Protein AF-A0A8T4VR75-F1 (afdb_monomer)

Mean predicted aligned error: 14.59 Å

Nearest PDB structures (foldseek):
  2ivf-assembly1_B  TM=9.659E-01  e=7.280E-06  Aromatoleum aromaticum EbN1
  3ir5-assembly1_B  TM=9.217E-01  e=5.077E-05  Escherichia coli K-12
  5ch7-assembly2_D  TM=8.913E-01  e=2.971E-05  Azospira oryzae PS
  8c0z-assembly1_F  TM=7.925E-01  e=1.859E-05  Aromatoleum aromaticum
  6x1o-assembly1_D  TM=6.064E-01  e=1.330E-05  Pyrococcus furiosus COM1

Sequence (161 aa):
MSCMHCHDAPCEKVCPTNAIEKRESDGIVTISRDDCIGCKYCGWACPFGAPVYGDEGLMSKCNMCLGQGSGGGADVEDTPKHELEDQVDPNCVSDCVGEAIKAGPQNEIIEEASQAAAERFKSGAVANGRVIVEPLQDSTSAVDGSVDATTEVTTPFNAGD

Solvent-accessible surface area (backbone atoms only — not comparable to full-atom values): 10565 Å² total; per-residue (Å²): 122,76,51,81,51,46,95,79,46,52,33,33,77,55,34,90,66,59,22,30,47,67,42,85,90,79,48,50,42,46,69,47,66,90,51,43,82,43,81,57,50,34,42,74,50,30,94,76,58,31,57,43,66,53,96,86,42,36,68,48,58,58,50,73,42,27,56,18,58,85,75,44,48,70,89,52,101,82,63,74,81,61,91,50,91,77,72,86,62,36,50,72,34,72,69,33,88,79,61,80,47,83,81,72,61,68,69,59,52,50,49,52,52,52,51,56,48,50,50,40,62,72,69,54,75,57,84,80,83,76,89,81,78,75,79,81,71,82,75,87,70,83,80,93,74,94,79,80,95,80,80,84,88,78,80,93,78,90,78,80,137

Structure (mmCIF, N/CA/C/O backbone):
data_AF-A0A8T4VR75-F1
#
_entry.id   AF-A0A8T4VR75-F1
#
loop_
_atom_site.group_PDB
_atom_site.id
_atom_site.type_symbol
_atom_site.label_atom_id
_atom_site.label_alt_id
_atom_site.label_comp_id
_atom_site.label_asym_id
_atom_site.label_entity_id
_atom_site.label_seq_id
_atom_site.pdbx_PDB_ins_code
_atom_site.Cartn_x
_atom_site.Cartn_y
_atom_site.Cartn_z
_atom_site.occupancy
_atom_site.B_iso_or_equiv
_atom_site.auth_seq_id
_atom_site.auth_comp_id
_atom_site.auth_asym_id
_atom_site.auth_atom_id
_atom_site.pdbx_PDB_model_num
ATOM 1 N N . MET A 1 1 ? -7.512 -7.432 -3.799 1.00 61.75 1 MET A N 1
ATOM 2 C CA . MET A 1 1 ? -7.085 -7.209 -2.401 1.00 61.75 1 MET A CA 1
ATOM 3 C C . MET A 1 1 ? -6.398 -5.857 -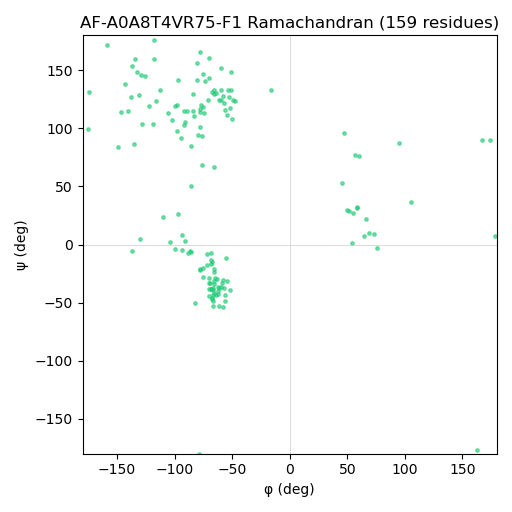2.342 1.00 61.75 1 MET A C 1
ATOM 5 O O . MET A 1 1 ? -5.567 -5.598 -3.206 1.00 61.75 1 MET A O 1
ATOM 9 N N . SER A 1 2 ? -6.772 -4.990 -1.399 1.00 81.75 2 SER A N 1
ATOM 10 C CA . SER A 1 2 ? -6.144 -3.668 -1.235 1.00 81.75 2 SER A CA 1
ATOM 11 C C . SER A 1 2 ? -4.824 -3.772 -0.461 1.00 81.75 2 SER A C 1
ATOM 13 O O . SER A 1 2 ? -4.603 -4.727 0.282 1.00 81.75 2 SER A O 1
ATOM 15 N N . CYS A 1 3 ? -3.924 -2.803 -0.651 1.00 91.69 3 CYS A N 1
ATOM 16 C CA . CYS A 1 3 ? -2.688 -2.699 0.129 1.00 91.69 3 CYS A CA 1
ATOM 17 C C . CYS A 1 3 ? -3.008 -2.282 1.570 1.00 91.69 3 CYS A C 1
ATOM 19 O O . CYS A 1 3 ? -3.873 -1.440 1.780 1.00 91.69 3 CYS A O 1
ATOM 21 N N . MET A 1 4 ? -2.272 -2.827 2.541 1.00 93.25 4 MET A N 1
ATOM 22 C CA . MET A 1 4 ? -2.458 -2.511 3.963 1.00 93.25 4 MET A CA 1
ATOM 23 C C . MET A 1 4 ? -1.673 -1.281 4.440 1.00 93.25 4 MET A C 1
ATOM 25 O O . MET A 1 4 ? -1.809 -0.912 5.597 1.00 93.25 4 MET A O 1
ATOM 29 N N . HIS A 1 5 ? -0.828 -0.679 3.589 1.00 92.19 5 HIS A N 1
ATOM 30 C CA . HIS A 1 5 ? 0.022 0.475 3.936 1.00 92.19 5 HIS A CA 1
ATOM 31 C C . HIS A 1 5 ? 0.740 0.299 5.288 1.00 92.19 5 HIS A C 1
ATOM 33 O O . HIS A 1 5 ? 0.629 1.118 6.195 1.00 92.19 5 HIS A O 1
ATOM 39 N N . CYS A 1 6 ? 1.436 -0.834 5.423 1.00 93.88 6 CYS A N 1
ATOM 40 C CA . CYS A 1 6 ? 1.966 -1.325 6.690 1.00 93.88 6 CYS A CA 1
ATOM 41 C C . CYS A 1 6 ? 2.788 -0.278 7.459 1.00 93.88 6 CYS A C 1
ATOM 43 O O . CYS A 1 6 ? 3.500 0.542 6.870 1.00 93.88 6 CYS A O 1
ATOM 45 N N . HIS A 1 7 ? 2.748 -0.356 8.796 1.00 91.56 7 HIS A N 1
ATOM 46 C CA . HIS A 1 7 ? 3.637 0.447 9.636 1.00 91.56 7 HIS A CA 1
ATOM 47 C C . HIS A 1 7 ? 5.107 0.168 9.291 1.00 91.56 7 HIS A C 1
ATOM 49 O O . HIS A 1 7 ? 5.840 1.086 8.935 1.00 91.56 7 HIS A O 1
ATOM 55 N N . ASP A 1 8 ? 5.464 -1.116 9.324 1.00 94.69 8 ASP A N 1
ATOM 56 C CA . ASP A 1 8 ? 6.709 -1.659 8.803 1.00 94.69 8 ASP A CA 1
ATOM 57 C C . ASP A 1 8 ? 6.429 -2.328 7.449 1.00 94.69 8 ASP A C 1
ATOM 59 O O . ASP A 1 8 ? 5.761 -3.366 7.387 1.00 94.69 8 ASP A O 1
ATOM 63 N N . ALA A 1 9 ? 6.860 -1.699 6.355 1.00 96.62 9 ALA A N 1
ATOM 64 C CA . ALA A 1 9 ? 6.578 -2.148 5.000 1.00 96.62 9 ALA A CA 1
ATOM 65 C C . ALA A 1 9 ? 7.694 -3.079 4.483 1.00 96.62 9 ALA A C 1
ATOM 67 O O . ALA A 1 9 ? 8.741 -2.610 4.036 1.00 96.62 9 ALA A O 1
ATOM 68 N N . PRO A 1 10 ? 7.492 -4.414 4.447 1.00 97.25 10 PRO A N 1
ATOM 69 C CA . PRO A 1 10 ? 8.523 -5.324 3.945 1.00 97.25 10 PRO A CA 1
ATOM 70 C C . PRO A 1 10 ? 8.797 -5.109 2.453 1.00 97.25 10 PRO A C 1
ATOM 72 O O . PRO A 1 10 ? 9.913 -5.330 1.999 1.00 97.25 10 PRO A O 1
ATOM 75 N N . CYS A 1 11 ? 7.799 -4.651 1.687 1.00 97.19 11 CYS A N 1
ATOM 76 C CA . CYS A 1 11 ? 7.947 -4.351 0.265 1.00 97.19 11 CYS A CA 1
ATOM 77 C C . CYS A 1 11 ? 8.899 -3.178 -0.017 1.00 97.19 11 CYS A C 1
ATOM 79 O O . CYS A 1 11 ? 9.593 -3.228 -1.028 1.00 97.19 11 CYS A O 1
ATOM 81 N N . GLU A 1 12 ? 8.945 -2.175 0.862 1.00 97.06 12 GLU A N 1
ATOM 82 C CA . GLU A 1 12 ? 9.905 -1.063 0.822 1.00 97.06 12 GLU A CA 1
ATOM 83 C C . GLU A 1 12 ? 11.321 -1.584 1.089 1.00 97.06 12 GLU A C 1
ATOM 85 O O . GLU A 1 12 ? 12.201 -1.456 0.242 1.00 97.06 12 GLU A O 1
ATOM 90 N N . LYS A 1 13 ? 11.510 -2.319 2.193 1.00 97.12 13 LYS A N 1
ATOM 91 C CA . LYS A 1 13 ? 12.819 -2.847 2.622 1.00 97.12 13 LYS A CA 1
ATOM 92 C C . LYS A 1 13 ? 13.519 -3.749 1.602 1.00 97.12 13 LYS A C 1
ATOM 94 O O . LYS A 1 13 ? 14.744 -3.830 1.601 1.00 97.12 13 LYS A O 1
ATOM 99 N N . VAL A 1 14 ? 12.763 -4.478 0.780 1.00 97.94 14 VAL A N 1
ATOM 100 C CA . VAL A 1 14 ? 13.328 -5.402 -0.222 1.00 97.94 14 VAL A CA 1
ATOM 101 C C . VAL A 1 14 ? 13.508 -4.773 -1.601 1.00 97.94 14 VAL A C 1
ATOM 103 O O . VAL A 1 14 ? 13.990 -5.453 -2.508 1.00 97.94 14 VAL A O 1
ATOM 106 N N . CYS A 1 15 ? 13.070 -3.528 -1.809 1.00 97.50 15 CYS A N 1
ATOM 107 C CA . CYS A 1 15 ? 13.167 -2.883 -3.109 1.00 97.50 15 CYS A CA 1
ATOM 108 C C . CYS A 1 15 ? 14.626 -2.473 -3.381 1.00 97.50 15 CYS A C 1
ATOM 110 O O . CYS A 1 15 ? 15.132 -1.575 -2.717 1.00 97.50 15 CYS A O 1
ATOM 112 N N . PRO A 1 16 ? 15.322 -3.073 -4.365 1.00 97.25 16 PRO A N 1
ATOM 113 C CA . PRO A 1 16 ? 16.740 -2.783 -4.585 1.00 97.25 16 PRO A CA 1
ATOM 114 C C . PRO A 1 16 ? 16.993 -1.390 -5.179 1.00 97.25 16 PRO A C 1
ATOM 116 O O . PRO A 1 16 ? 18.123 -0.913 -5.140 1.00 97.25 16 PRO A O 1
ATOM 119 N N . THR A 1 17 ? 15.969 -0.760 -5.760 1.00 96.56 17 THR A N 1
ATOM 120 C CA . THR A 1 17 ? 16.053 0.567 -6.388 1.00 96.56 17 THR A CA 1
ATOM 121 C C . THR A 1 17 ? 15.433 1.672 -5.541 1.00 96.56 17 THR A C 1
ATOM 123 O O . THR A 1 17 ? 15.395 2.806 -5.993 1.00 96.56 17 THR A O 1
ATOM 126 N N . ASN A 1 18 ? 14.937 1.355 -4.338 1.00 95.31 18 ASN A N 1
ATOM 127 C CA . ASN A 1 18 ? 14.160 2.278 -3.501 1.00 95.31 18 ASN A CA 1
ATOM 128 C C . ASN A 1 18 ? 12.931 2.870 -4.217 1.00 95.31 18 ASN A C 1
ATOM 130 O O . ASN A 1 18 ? 12.447 3.932 -3.866 1.00 95.31 18 ASN A O 1
ATOM 134 N N . ALA A 1 19 ? 12.375 2.158 -5.201 1.00 94.25 19 ALA A N 1
ATOM 135 C CA . ALA A 1 19 ? 11.175 2.603 -5.906 1.00 94.25 19 ALA A CA 1
ATOM 136 C C . ALA A 1 19 ? 9.914 2.595 -5.027 1.00 94.25 19 ALA A C 1
ATOM 138 O O . ALA A 1 19 ? 8.880 3.094 -5.450 1.00 94.25 19 ALA A O 1
ATOM 139 N N . ILE A 1 20 ? 9.946 1.956 -3.857 1.00 94.62 20 ILE A N 1
ATOM 140 C CA . ILE A 1 20 ? 8.825 1.874 -2.918 1.00 94.62 20 ILE A CA 1
ATOM 141 C C . ILE A 1 20 ? 9.267 2.586 -1.655 1.00 94.62 20 ILE A C 1
ATOM 143 O O . ILE A 1 20 ? 10.252 2.163 -1.059 1.00 94.62 20 ILE A O 1
ATOM 147 N N . GLU A 1 21 ? 8.508 3.588 -1.236 1.00 91.88 21 GLU A N 1
ATOM 148 C CA . GLU A 1 21 ? 8.826 4.402 -0.066 1.00 91.88 21 GLU A CA 1
ATOM 149 C C . GLU A 1 21 ? 7.570 4.644 0.762 1.00 91.88 21 GLU A C 1
ATOM 151 O O . GLU A 1 21 ? 6.442 4.628 0.253 1.00 91.88 21 GLU A O 1
ATOM 156 N N . LYS A 1 22 ? 7.759 4.862 2.058 1.00 89.56 22 LYS A N 1
ATOM 157 C CA . LYS A 1 22 ? 6.703 5.315 2.949 1.00 89.56 22 LYS A CA 1
ATOM 158 C C . LYS A 1 22 ? 6.780 6.823 3.160 1.00 89.56 22 LYS A C 1
ATOM 160 O O . LYS A 1 22 ? 7.748 7.334 3.711 1.00 89.56 22 LYS A O 1
ATOM 165 N N . ARG A 1 23 ? 5.708 7.529 2.799 1.00 85.44 23 ARG A N 1
ATOM 166 C CA . ARG A 1 23 ? 5.577 8.972 3.038 1.00 85.44 23 ARG A CA 1
ATOM 167 C C . ARG A 1 23 ? 5.516 9.271 4.534 1.00 85.44 23 ARG A C 1
ATOM 169 O O . ARG A 1 23 ? 4.694 8.707 5.256 1.00 85.44 23 ARG A O 1
ATOM 176 N N . GLU A 1 24 ? 6.348 10.199 4.993 1.00 83.44 24 GLU A N 1
ATOM 177 C CA . GLU A 1 24 ? 6.407 10.593 6.408 1.00 83.44 24 GLU A CA 1
ATOM 178 C C . GLU A 1 24 ? 5.166 11.376 6.860 1.00 83.44 24 GLU A C 1
ATOM 180 O O . GLU A 1 24 ? 4.782 11.308 8.025 1.00 83.44 24 GLU A O 1
ATOM 185 N N . SER A 1 25 ? 4.518 12.096 5.940 1.00 79.00 25 SER A N 1
ATOM 186 C CA . SER A 1 25 ? 3.382 12.977 6.234 1.00 79.00 25 SER A CA 1
ATOM 187 C C . SER A 1 25 ? 2.110 12.239 6.652 1.00 79.00 25 SER A C 1
ATOM 189 O O . SER A 1 25 ? 1.364 12.727 7.493 1.00 79.00 25 SER A O 1
ATOM 191 N N . ASP A 1 26 ? 1.839 11.094 6.028 1.00 75.38 26 ASP A N 1
ATOM 192 C CA . ASP A 1 26 ? 0.557 10.377 6.113 1.00 75.38 26 ASP A CA 1
ATOM 193 C C . ASP A 1 26 ? 0.725 8.857 6.288 1.00 75.38 26 ASP A C 1
ATOM 195 O O . ASP A 1 26 ? -0.250 8.136 6.494 1.00 75.38 26 ASP A O 1
ATOM 199 N N . GLY A 1 27 ? 1.959 8.346 6.234 1.00 84.75 27 GLY A N 1
ATOM 200 C CA . GLY A 1 27 ? 2.259 6.926 6.380 1.00 84.75 27 GLY A CA 1
ATOM 201 C C . GLY A 1 27 ? 1.873 6.072 5.170 1.00 84.75 27 GLY A C 1
ATOM 202 O O . GLY A 1 27 ? 1.936 4.841 5.252 1.00 84.75 27 GLY A O 1
ATOM 203 N N . ILE A 1 28 ? 1.491 6.679 4.044 1.00 87.69 28 ILE A N 1
ATOM 204 C CA . ILE A 1 28 ? 1.086 5.947 2.848 1.00 87.69 28 ILE A CA 1
ATOM 205 C C . ILE A 1 28 ? 2.335 5.411 2.146 1.00 87.69 28 ILE A C 1
ATOM 207 O O . ILE A 1 28 ? 3.200 6.154 1.693 1.00 87.69 28 ILE A O 1
ATOM 211 N N . VAL A 1 29 ? 2.408 4.085 2.015 1.00 92.25 29 VAL A N 1
ATOM 212 C CA . VAL A 1 29 ? 3.420 3.430 1.171 1.00 92.25 29 VAL A CA 1
ATOM 213 C C . VAL A 1 29 ? 3.083 3.679 -0.301 1.00 92.25 29 VAL A C 1
ATOM 215 O O . VAL A 1 29 ? 1.989 3.307 -0.736 1.00 92.25 29 VAL A O 1
ATOM 218 N N . THR A 1 30 ? 3.994 4.243 -1.084 1.00 89.50 30 THR A N 1
ATOM 219 C CA . THR A 1 30 ? 3.830 4.570 -2.511 1.00 89.50 30 THR A CA 1
ATOM 220 C C . THR A 1 30 ? 4.829 3.800 -3.375 1.00 89.50 30 THR A C 1
ATOM 222 O O . THR A 1 30 ? 5.600 2.981 -2.876 1.00 89.50 30 THR A O 1
ATOM 225 N N . ILE A 1 31 ? 4.731 3.955 -4.697 1.00 88.75 31 ILE A N 1
ATOM 226 C CA . ILE A 1 31 ? 5.722 3.438 -5.641 1.00 88.75 31 ILE A CA 1
ATOM 227 C C . ILE A 1 31 ? 5.993 4.475 -6.733 1.00 88.75 31 ILE A C 1
ATOM 229 O O . ILE A 1 31 ? 5.059 4.899 -7.412 1.00 88.75 31 ILE A O 1
ATOM 233 N N . SER A 1 32 ? 7.266 4.809 -6.938 1.00 88.88 32 SER A N 1
ATOM 234 C CA . SER A 1 32 ? 7.767 5.471 -8.141 1.00 88.88 32 SER A CA 1
ATOM 235 C C . SER A 1 32 ? 7.842 4.451 -9.278 1.00 88.88 32 SER A C 1
ATOM 237 O O . SER A 1 32 ? 8.536 3.434 -9.189 1.00 88.88 32 SER A O 1
ATOM 239 N N . ARG A 1 33 ? 7.080 4.679 -10.354 1.00 85.50 33 ARG A N 1
ATOM 240 C CA . ARG A 1 33 ? 7.096 3.779 -11.519 1.00 85.50 33 ARG A CA 1
ATOM 241 C C . ARG A 1 33 ? 8.353 3.949 -12.364 1.00 85.50 33 ARG A C 1
ATOM 243 O O . ARG A 1 33 ? 8.778 2.964 -12.959 1.00 85.50 33 ARG A O 1
ATOM 250 N N . ASP A 1 34 ? 8.949 5.135 -12.359 1.00 88.00 34 ASP A N 1
ATOM 251 C CA . ASP A 1 34 ? 10.164 5.433 -13.121 1.00 88.00 34 ASP A CA 1
ATOM 252 C C . ASP A 1 34 ? 11.385 4.698 -12.549 1.00 88.00 34 ASP A C 1
ATOM 254 O O . ASP A 1 34 ? 12.229 4.211 -13.300 1.00 88.00 34 ASP A O 1
ATOM 258 N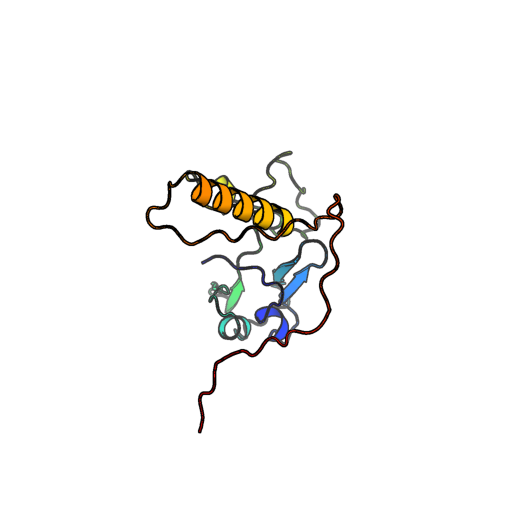 N . ASP A 1 35 ? 11.420 4.503 -11.228 1.00 89.94 35 ASP A N 1
ATOM 259 C CA . ASP A 1 35 ? 12.494 3.770 -10.543 1.00 89.94 35 ASP A CA 1
ATOM 260 C C . ASP A 1 35 ? 12.232 2.255 -10.459 1.00 89.94 35 ASP A C 1
ATOM 262 O O . ASP A 1 35 ? 13.076 1.465 -10.008 1.00 89.94 35 ASP A O 1
ATOM 266 N N . CYS A 1 36 ? 11.039 1.807 -10.862 1.00 93.12 36 CYS A N 1
ATOM 267 C CA . CYS A 1 36 ? 10.654 0.406 -10.790 1.00 93.12 36 CYS A CA 1
ATOM 268 C C . CYS A 1 36 ? 11.289 -0.398 -11.930 1.00 93.12 36 CYS A C 1
ATOM 270 O O . CYS A 1 36 ? 10.936 -0.252 -13.092 1.00 93.12 36 CYS A O 1
ATOM 272 N N . ILE A 1 37 ? 12.155 -1.353 -11.589 1.00 96.38 37 ILE A N 1
ATOM 273 C CA . ILE A 1 37 ? 12.789 -2.257 -12.570 1.00 96.38 37 ILE A CA 1
ATOM 274 C C . ILE A 1 37 ? 12.044 -3.589 -12.768 1.00 96.38 37 ILE A C 1
ATOM 276 O O . ILE A 1 37 ? 12.576 -4.517 -13.372 1.00 96.38 37 ILE A O 1
ATOM 280 N N . GLY A 1 38 ? 10.849 -3.749 -12.188 1.00 95.38 38 GLY A N 1
ATOM 281 C CA . GLY A 1 38 ? 10.040 -4.964 -12.364 1.00 95.38 38 GLY A CA 1
ATOM 282 C C . GLY A 1 38 ? 10.630 -6.252 -11.760 1.00 95.38 38 GLY A C 1
ATOM 283 O O . GLY A 1 38 ? 10.249 -7.347 -12.163 1.00 95.38 38 GLY A O 1
ATOM 284 N N . CYS A 1 39 ? 11.534 -6.162 -10.774 1.00 96.56 39 CYS A N 1
ATOM 285 C CA . CYS A 1 39 ? 12.227 -7.321 -10.176 1.00 96.56 39 CYS A CA 1
ATOM 286 C C . CYS A 1 39 ? 11.333 -8.275 -9.354 1.00 96.56 39 CYS A C 1
ATOM 288 O O . CYS A 1 39 ? 11.736 -9.389 -9.031 1.00 96.56 39 CYS A O 1
ATOM 290 N N . LYS A 1 40 ? 10.119 -7.841 -8.999 1.00 96.19 40 LYS A N 1
ATOM 291 C CA . LYS A 1 40 ? 9.083 -8.605 -8.272 1.00 96.19 40 LYS A CA 1
ATOM 292 C C . LYS A 1 40 ? 9.401 -9.042 -6.833 1.00 96.19 40 LYS A C 1
ATOM 294 O O . LYS A 1 40 ? 8.572 -9.707 -6.216 1.00 96.19 40 LYS A O 1
ATOM 299 N N . TYR A 1 41 ? 10.515 -8.612 -6.238 1.00 97.69 41 TYR A N 1
ATOM 300 C CA . TYR A 1 41 ? 10.837 -8.933 -4.836 1.00 97.69 41 TYR A CA 1
ATOM 301 C C . TYR A 1 41 ? 9.785 -8.437 -3.844 1.00 97.69 41 TYR A C 1
ATOM 303 O O . TYR A 1 41 ? 9.441 -9.139 -2.896 1.00 97.69 41 TYR A O 1
ATOM 311 N N . CYS A 1 42 ? 9.199 -7.271 -4.107 1.00 96.88 42 CYS A N 1
ATOM 312 C CA . CYS A 1 42 ? 8.101 -6.736 -3.310 1.00 96.88 42 CYS A CA 1
ATOM 313 C C . CYS A 1 42 ? 6.873 -7.664 -3.277 1.00 96.88 42 CYS A C 1
ATOM 315 O O . CYS A 1 42 ? 6.206 -7.735 -2.247 1.00 96.88 42 CYS A O 1
ATOM 317 N N . GLY A 1 43 ? 6.593 -8.396 -4.360 1.00 95.62 43 GLY A N 1
ATOM 318 C CA . GLY A 1 43 ? 5.509 -9.377 -4.424 1.00 95.62 43 GLY A CA 1
ATOM 319 C C . GLY A 1 43 ? 5.777 -10.594 -3.543 1.00 95.62 43 GLY A C 1
ATOM 320 O O . GLY A 1 43 ? 4.867 -11.069 -2.875 1.00 95.62 43 GLY A O 1
ATOM 321 N N . TRP A 1 44 ? 7.033 -11.047 -3.481 1.00 96.00 44 TRP A N 1
ATOM 322 C CA . TRP A 1 44 ? 7.442 -12.139 -2.594 1.00 96.00 44 TRP A CA 1
ATOM 323 C C . TRP A 1 44 ? 7.435 -11.729 -1.116 1.00 96.0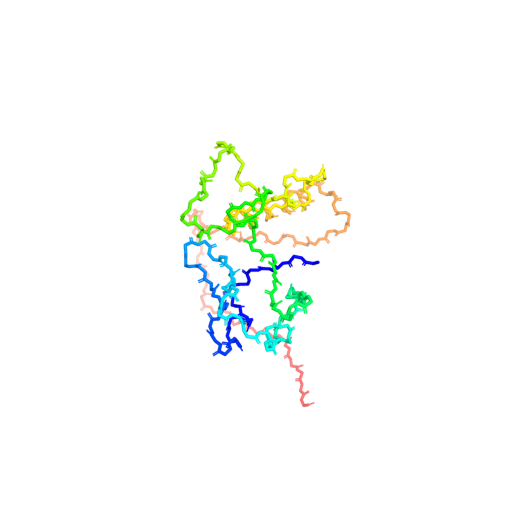0 44 TRP A C 1
ATOM 325 O O . TRP A 1 44 ? 7.021 -12.501 -0.257 1.00 96.00 44 TRP A O 1
ATOM 335 N N . ALA A 1 45 ? 7.854 -10.499 -0.819 1.00 97.44 45 ALA A N 1
ATOM 336 C CA . ALA A 1 45 ? 7.927 -9.995 0.549 1.00 97.44 45 ALA A CA 1
ATOM 337 C C . ALA A 1 45 ? 6.570 -9.565 1.129 1.00 97.44 45 ALA A C 1
ATOM 339 O O . ALA A 1 45 ? 6.435 -9.454 2.346 1.00 97.44 45 ALA A O 1
ATOM 340 N N . CYS A 1 46 ? 5.568 -9.274 0.293 1.00 97.00 46 CYS A N 1
ATOM 341 C CA . CYS A 1 46 ? 4.272 -8.806 0.773 1.00 97.00 46 CYS A CA 1
ATOM 342 C C . CYS A 1 46 ? 3.430 -9.975 1.320 1.00 97.00 46 CYS A C 1
ATOM 344 O O . CYS A 1 46 ? 2.951 -10.787 0.527 1.00 97.00 46 CYS A O 1
ATOM 346 N N . PRO 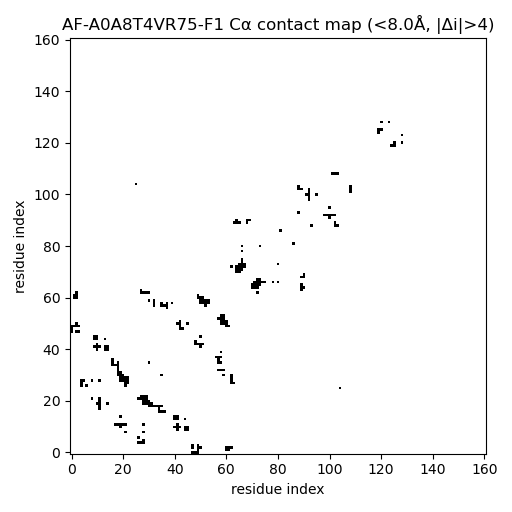A 1 47 ? 3.124 -10.021 2.633 1.00 95.75 47 PRO A N 1
ATOM 347 C CA . PRO A 1 47 ? 2.330 -11.111 3.210 1.00 95.75 47 PRO A CA 1
ATOM 348 C C . PRO A 1 47 ? 0.867 -11.100 2.742 1.00 95.75 47 PRO A C 1
ATOM 350 O O . PRO A 1 47 ? 0.161 -12.093 2.881 1.00 95.75 47 PRO A O 1
ATOM 353 N N . PHE A 1 48 ? 0.407 -9.978 2.182 1.00 96.19 48 PHE A N 1
ATOM 354 C CA . PHE A 1 48 ? -0.964 -9.789 1.708 1.00 96.19 48 PHE A CA 1
ATOM 355 C C . PHE A 1 48 ? -1.115 -9.971 0.193 1.00 96.19 48 PHE A C 1
ATOM 357 O O . PHE A 1 48 ? -2.225 -9.845 -0.319 1.00 96.19 48 PHE A O 1
ATOM 364 N N . GLY A 1 49 ? -0.016 -10.201 -0.539 1.00 94.56 49 GLY A N 1
ATOM 365 C CA . GLY A 1 49 ? -0.047 -10.297 -2.003 1.00 94.56 49 GLY A CA 1
ATOM 366 C C . GLY A 1 49 ? -0.587 -9.037 -2.693 1.00 94.56 49 GLY A C 1
ATOM 367 O O . GLY A 1 49 ? -1.239 -9.133 -3.727 1.00 94.56 49 GLY A O 1
ATOM 368 N N . ALA A 1 50 ? -0.376 -7.857 -2.099 1.00 94.88 50 ALA A N 1
ATOM 369 C CA . ALA A 1 50 ? -0.911 -6.592 -2.610 1.00 94.88 50 ALA A CA 1
ATOM 370 C C . ALA A 1 50 ? -0.270 -6.086 -3.925 1.00 94.88 50 ALA A C 1
ATOM 372 O O . ALA A 1 50 ? -0.979 -5.427 -4.687 1.00 94.88 50 ALA A O 1
ATOM 373 N N . PRO A 1 51 ? 1.030 -6.317 -4.207 1.00 94.00 51 PRO A N 1
ATOM 374 C CA . PRO A 1 51 ? 1.632 -5.934 -5.482 1.00 94.00 51 PRO A CA 1
ATOM 375 C C . PRO A 1 51 ? 1.022 -6.690 -6.662 1.00 94.00 51 PRO A C 1
ATOM 377 O O . PRO A 1 51 ? 0.951 -7.918 -6.654 1.00 94.00 51 PRO A O 1
ATOM 380 N N . VAL A 1 52 ? 0.644 -5.951 -7.700 1.00 92.31 52 VAL A N 1
ATOM 381 C CA . VAL A 1 52 ? 0.209 -6.479 -8.995 1.00 92.31 52 VAL A CA 1
ATOM 382 C C . VAL A 1 52 ? 1.163 -6.000 -10.088 1.00 92.31 52 VAL A C 1
ATOM 384 O O . VAL A 1 52 ? 1.908 -5.041 -9.897 1.00 92.31 52 VAL A O 1
ATOM 387 N N . TYR A 1 53 ? 1.187 -6.696 -11.222 1.00 92.44 53 TYR A N 1
ATOM 388 C CA . TYR A 1 53 ? 2.131 -6.429 -12.308 1.00 92.44 53 TYR A CA 1
ATOM 389 C C . TYR A 1 53 ? 1.373 -6.337 -13.628 1.00 92.44 53 TYR A C 1
ATOM 391 O O . TYR A 1 53 ? 0.579 -7.230 -13.927 1.00 92.44 53 TYR A O 1
ATOM 399 N N . GLY A 1 54 ? 1.610 -5.260 -14.377 1.00 86.94 54 GLY A N 1
ATOM 400 C CA . GLY A 1 54 ? 1.069 -5.080 -15.726 1.00 86.94 54 GLY A CA 1
ATOM 401 C C . GLY A 1 54 ? 1.846 -5.871 -16.781 1.00 86.94 54 GLY A C 1
ATOM 402 O O . GLY A 1 54 ? 2.842 -6.535 -16.471 1.00 86.94 54 GLY A O 1
ATOM 403 N N . ASP A 1 55 ? 1.417 -5.760 -18.037 1.00 92.19 55 ASP A N 1
ATOM 404 C CA . ASP A 1 55 ? 2.080 -6.398 -19.185 1.00 92.19 55 ASP A CA 1
ATOM 405 C C . ASP A 1 55 ? 3.502 -5.854 -19.395 1.00 92.19 55 ASP A C 1
ATOM 407 O O . ASP A 1 55 ? 4.406 -6.576 -19.813 1.00 92.19 55 ASP A O 1
ATOM 411 N N . GLU A 1 56 ? 3.733 -4.597 -19.015 1.00 87.81 56 GLU A N 1
ATOM 412 C CA . GLU A 1 56 ? 5.041 -3.946 -18.984 1.00 87.81 56 GLU A CA 1
ATOM 413 C C . GLU A 1 56 ? 5.992 -4.512 -17.909 1.00 87.81 56 GLU A C 1
ATOM 415 O O . GLU A 1 56 ? 7.158 -4.129 -17.840 1.00 87.81 56 GLU A O 1
ATOM 420 N N . GLY A 1 57 ? 5.510 -5.403 -17.035 1.00 90.38 57 GLY A N 1
ATOM 421 C CA . GLY A 1 57 ? 6.289 -6.013 -15.954 1.00 90.38 57 GLY A CA 1
ATOM 422 C C . GLY A 1 57 ? 6.544 -5.101 -14.749 1.00 90.38 57 GLY A C 1
ATOM 423 O O . GLY A 1 57 ? 7.108 -5.555 -13.749 1.00 90.38 57 GLY A O 1
ATOM 424 N N . LEU A 1 58 ? 6.103 -3.843 -14.810 1.00 90.75 58 LEU A N 1
ATOM 425 C CA . LEU A 1 58 ? 6.186 -2.879 -13.717 1.00 90.75 58 LEU A CA 1
ATOM 426 C C . LEU A 1 58 ? 5.141 -3.168 -12.645 1.00 90.75 58 LEU A C 1
ATOM 428 O O . LEU A 1 58 ? 4.028 -3.619 -12.924 1.00 90.75 58 LEU A O 1
ATOM 432 N N . MET A 1 59 ? 5.512 -2.884 -11.399 1.00 93.50 59 MET A N 1
ATOM 433 C CA . MET A 1 59 ? 4.629 -3.086 -10.260 1.00 93.50 59 MET A CA 1
ATOM 434 C C . MET A 1 59 ? 3.639 -1.925 -10.119 1.00 93.50 59 MET A C 1
ATOM 436 O O . MET A 1 59 ? 3.980 -0.756 -10.307 1.00 93.50 59 MET A O 1
ATOM 440 N N . SER A 1 60 ? 2.408 -2.249 -9.747 1.00 90.31 60 SER A N 1
ATOM 441 C CA . SER A 1 60 ? 1.429 -1.308 -9.214 1.00 90.31 60 SER A CA 1
ATOM 442 C C . SER A 1 60 ? 0.741 -1.909 -7.986 1.00 90.31 60 SER A C 1
ATOM 444 O O . SER A 1 60 ? 0.782 -3.113 -7.735 1.00 90.31 60 SER A O 1
ATOM 446 N N . LYS A 1 61 ? 0.153 -1.055 -7.151 1.00 89.25 61 LYS A N 1
ATOM 447 C CA . LYS A 1 61 ? -0.620 -1.448 -5.967 1.00 89.25 61 LYS A CA 1
ATOM 448 C C . LYS A 1 61 ? -1.557 -0.309 -5.576 1.00 89.25 61 LYS A C 1
ATOM 450 O O . LYS A 1 61 ? -1.411 0.803 -6.078 1.00 89.25 61 LYS A O 1
ATOM 455 N N . CYS A 1 62 ? -2.461 -0.563 -4.629 1.00 88.75 62 CYS A N 1
ATOM 456 C CA . CYS A 1 62 ? -3.233 0.507 -3.995 1.00 88.75 62 CYS A CA 1
ATOM 457 C C . CYS A 1 62 ? -2.279 1.590 -3.458 1.00 88.75 62 CYS A C 1
ATOM 459 O O . CYS A 1 62 ? -1.324 1.297 -2.724 1.00 88.75 62 CYS A O 1
ATOM 461 N N . ASN A 1 63 ? -2.538 2.828 -3.860 1.00 82.50 63 ASN A N 1
ATOM 462 C CA . ASN A 1 63 ? -1.855 4.034 -3.416 1.00 82.50 63 ASN A CA 1
ATOM 463 C C . ASN A 1 63 ? -2.787 4.890 -2.545 1.00 82.50 63 ASN A C 1
ATOM 465 O O . ASN A 1 63 ? -2.592 6.086 -2.488 1.00 82.50 63 ASN A O 1
ATOM 469 N N . MET A 1 64 ? -3.814 4.309 -1.916 1.00 82.81 64 MET A N 1
ATOM 470 C CA . MET A 1 64 ? -4.849 5.029 -1.158 1.00 82.81 64 MET A CA 1
ATOM 471 C C . MET A 1 64 ? -5.628 6.074 -1.978 1.00 82.81 64 MET A C 1
ATOM 473 O O . MET A 1 64 ? -6.006 7.112 -1.450 1.00 82.81 64 MET A O 1
ATOM 477 N N . CYS A 1 65 ? -5.830 5.828 -3.282 1.00 77.31 65 CYS A N 1
ATOM 478 C CA . CYS A 1 65 ? -6.386 6.826 -4.211 1.00 77.31 65 CYS A CA 1
ATOM 479 C C . CYS A 1 65 ? -5.664 8.169 -4.101 1.00 77.31 65 CYS A C 1
ATOM 481 O O . CYS A 1 65 ? -6.265 9.224 -4.310 1.00 77.31 65 CYS A O 1
ATOM 483 N N . LEU A 1 66 ? -4.371 8.119 -3.745 1.00 70.62 66 LEU A N 1
ATOM 484 C CA . LEU A 1 66 ? -3.560 9.308 -3.687 1.00 70.62 66 LEU A CA 1
ATOM 485 C C . LEU A 1 66 ? -3.749 10.030 -5.015 1.00 70.62 66 LEU A C 1
ATOM 487 O O . LEU A 1 66 ? -3.785 9.384 -6.062 1.00 70.62 66 LEU A O 1
ATOM 491 N N . GLY A 1 67 ? -3.989 11.330 -4.853 1.00 52.69 67 GLY A N 1
ATOM 492 C CA . GLY A 1 67 ? -4.163 12.426 -5.800 1.00 52.69 67 GLY A CA 1
ATOM 493 C C . GLY A 1 67 ? -5.205 12.273 -6.883 1.00 52.69 67 GLY A C 1
ATOM 494 O O . GLY A 1 67 ? -5.349 13.196 -7.671 1.00 52.69 67 GLY A O 1
ATOM 495 N N . GLN A 1 68 ? -5.935 11.172 -6.912 1.00 45.66 68 GLN A N 1
ATOM 496 C CA . GLN A 1 68 ? -7.130 11.071 -7.703 1.00 45.66 68 GLN A CA 1
ATOM 497 C C . GLN A 1 68 ? -7.705 9.661 -7.300 1.00 45.66 68 GLN A C 1
ATOM 499 O O . GLN A 1 68 ? -6.984 8.665 -7.176 1.00 45.66 68 GLN A O 1
ATOM 504 N N . GLY A 1 69 ? -8.988 9.567 -6.969 1.00 42.28 69 GLY A N 1
ATOM 505 C CA . GLY A 1 69 ? -9.850 8.416 -7.238 1.00 42.28 69 GLY A CA 1
ATOM 506 C C . GLY A 1 69 ? -10.982 9.018 -8.059 1.00 42.28 69 GLY A C 1
ATOM 507 O O . GLY A 1 69 ? -11.503 10.030 -7.630 1.00 42.28 69 GLY A O 1
ATOM 508 N N . SER A 1 70 ? -11.201 8.586 -9.310 1.00 46.47 70 SER A N 1
ATOM 509 C CA . SER A 1 70 ? -10.853 9.518 -10.401 1.00 46.47 70 SER A CA 1
ATOM 510 C C . SER A 1 70 ? -9.383 9.832 -10.179 1.00 46.47 70 SER A C 1
ATOM 512 O O . SER A 1 70 ? -9.211 10.821 -9.513 1.00 46.47 70 SER A O 1
ATOM 514 N N . GLY A 1 71 ? -8.479 8.873 -10.556 1.00 32.56 71 GLY A N 1
ATOM 515 C CA . GLY A 1 71 ? -7.225 8.226 -9.988 1.00 32.56 71 GLY A CA 1
ATOM 516 C C . GLY A 1 71 ? -5.743 8.744 -10.196 1.00 32.56 71 GLY A C 1
ATOM 517 O O . GLY A 1 71 ? -5.303 8.646 -11.330 1.00 32.56 71 GLY A O 1
ATOM 518 N N . GLY A 1 72 ? -4.920 9.210 -9.225 1.00 29.72 72 GLY A N 1
ATOM 519 C CA . GLY A 1 72 ? -3.654 9.907 -9.596 1.00 29.72 72 GLY A CA 1
ATOM 520 C C . GLY A 1 72 ? -2.827 10.536 -8.480 1.00 29.72 72 GLY A C 1
ATOM 521 O O . GLY A 1 72 ? -2.995 11.699 -8.209 1.00 29.72 72 GLY A O 1
ATOM 522 N N . GLY A 1 73 ? -1.896 9.771 -7.902 1.00 36.22 73 GLY A N 1
ATOM 523 C CA . GLY A 1 73 ? -1.069 10.079 -6.718 1.00 36.22 73 GLY A CA 1
ATOM 524 C C . GLY A 1 73 ? -0.979 11.544 -6.270 1.00 36.22 73 GLY A C 1
ATOM 525 O O . GLY A 1 73 ? -0.661 12.408 -7.077 1.00 36.22 73 GLY A O 1
ATOM 526 N N . ALA A 1 74 ? -1.135 11.839 -4.968 1.00 37.94 74 ALA A N 1
ATOM 527 C CA . ALA A 1 74 ? -0.506 13.016 -4.395 1.00 37.94 74 ALA A CA 1
ATOM 528 C C . ALA A 1 74 ? 0.940 12.936 -4.869 1.00 37.94 74 ALA A C 1
ATOM 530 O O . ALA A 1 74 ? 1.553 11.880 -4.705 1.00 37.94 74 ALA A O 1
ATOM 531 N N . ASP A 1 75 ? 1.375 14.013 -5.519 1.00 40.72 75 ASP A N 1
ATOM 532 C CA . ASP A 1 75 ? 2.689 14.223 -6.133 1.00 40.72 75 ASP A CA 1
ATOM 533 C C . ASP A 1 75 ? 2.736 14.149 -7.682 1.00 40.72 75 ASP A C 1
ATOM 535 O O . ASP A 1 75 ? 3.749 13.764 -8.257 1.00 40.72 75 ASP A O 1
ATOM 539 N N . VAL A 1 76 ? 1.700 14.629 -8.386 1.00 35.84 76 VAL A N 1
ATOM 540 C CA . VAL A 1 76 ? 1.892 15.273 -9.706 1.00 35.84 76 VAL A CA 1
ATOM 541 C C . VAL A 1 76 ? 1.724 16.784 -9.557 1.00 35.84 76 VAL A C 1
ATOM 543 O O . VAL A 1 76 ? 0.627 17.263 -9.258 1.00 35.84 76 VAL A O 1
ATOM 546 N N . GLU A 1 77 ? 2.812 17.536 -9.755 1.00 38.88 77 GLU A N 1
ATOM 547 C CA . GLU A 1 77 ? 2.818 19.002 -9.880 1.00 38.88 77 GLU A CA 1
ATOM 548 C C . GLU A 1 77 ? 2.078 19.442 -11.157 1.00 38.88 77 GLU A C 1
ATOM 550 O O . GLU A 1 77 ? 2.699 19.893 -12.106 1.00 38.88 77 GLU A O 1
ATOM 555 N N . ASP A 1 78 ? 0.763 19.222 -11.214 1.00 38.06 78 ASP A N 1
ATOM 556 C CA . ASP A 1 78 ? -0.202 19.951 -12.062 1.00 38.06 78 ASP A CA 1
ATOM 557 C C . ASP A 1 78 ? -1.646 19.426 -11.922 1.00 38.06 78 ASP A C 1
ATOM 559 O O . ASP A 1 78 ? -2.536 19.840 -12.664 1.00 38.06 78 ASP A O 1
ATOM 563 N N . THR A 1 79 ? -1.928 18.507 -10.988 1.00 39.53 79 THR A N 1
ATOM 564 C CA . THR A 1 79 ? -3.314 18.072 -10.746 1.00 39.53 79 THR A CA 1
ATOM 565 C C . THR A 1 79 ? -3.858 18.802 -9.519 1.00 39.53 79 THR A C 1
ATOM 567 O O . THR A 1 79 ? -3.270 18.664 -8.440 1.00 39.53 79 THR A O 1
ATOM 570 N N . PRO A 1 80 ? -4.937 19.600 -9.649 1.00 38.03 80 PRO A N 1
ATOM 571 C CA . PRO A 1 80 ? -5.556 20.280 -8.523 1.00 38.03 80 PRO A CA 1
ATOM 572 C C . PRO A 1 80 ? -5.848 19.274 -7.413 1.00 38.03 80 PRO A C 1
ATOM 574 O O . PRO A 1 80 ? -6.616 18.326 -7.587 1.00 38.03 80 PRO A O 1
ATOM 577 N N . LYS A 1 81 ? -5.207 19.474 -6.260 1.00 40.38 81 LYS A N 1
ATOM 578 C CA . LYS A 1 81 ? -5.629 18.837 -5.017 1.00 40.38 81 LYS A CA 1
ATOM 579 C C . LYS A 1 81 ? -7.088 19.239 -4.815 1.00 40.38 81 LYS A C 1
ATOM 581 O O . LYS A 1 81 ? -7.345 20.419 -4.621 1.00 40.38 81 LYS A O 1
ATOM 586 N N . HIS A 1 82 ? -8.004 18.278 -4.852 1.00 40.50 82 HIS A N 1
ATOM 587 C CA . HIS A 1 82 ? -9.392 18.479 -4.433 1.00 40.50 82 HIS A CA 1
ATOM 588 C C . HIS A 1 82 ? -10.156 19.563 -5.224 1.00 40.50 82 HIS A C 1
ATOM 590 O O . HIS A 1 82 ? -10.444 20.631 -4.702 1.00 40.50 82 HIS A O 1
ATOM 596 N N . GLU A 1 83 ? -10.578 19.274 -6.459 1.00 36.75 83 GLU A N 1
ATOM 597 C CA . GLU A 1 83 ? -11.704 20.009 -7.085 1.00 36.75 83 GLU A CA 1
ATOM 598 C C . GLU A 1 83 ? -13.049 19.268 -6.941 1.00 36.75 83 GLU A C 1
ATOM 600 O O . GLU A 1 83 ? -13.991 19.452 -7.706 1.00 36.75 83 GLU A O 1
ATOM 605 N N . LEU A 1 84 ? -13.157 18.443 -5.901 1.00 40.38 84 LEU A N 1
ATOM 606 C CA . LEU A 1 84 ? -14.394 18.266 -5.151 1.00 40.38 84 LEU A CA 1
ATOM 607 C C . LEU A 1 84 ? -14.022 18.711 -3.743 1.00 40.38 84 LEU A C 1
ATOM 609 O O . LEU A 1 84 ? -13.284 17.999 -3.06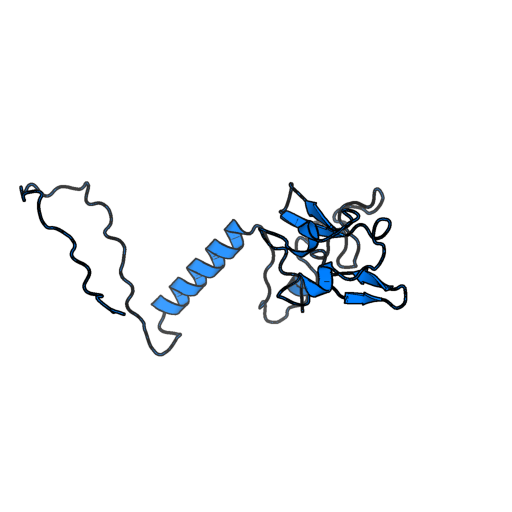5 1.00 40.38 84 LEU A O 1
ATOM 613 N N . GLU A 1 85 ? -14.450 19.908 -3.351 1.00 42.25 85 GLU A N 1
ATOM 614 C CA . GLU A 1 85 ? -14.006 20.610 -2.136 1.00 42.25 85 GLU A CA 1
ATOM 615 C C . GLU A 1 85 ? -14.182 19.788 -0.836 1.00 42.25 85 GLU A C 1
ATOM 617 O O . GLU A 1 85 ? -13.558 20.117 0.167 1.00 42.25 85 GLU A O 1
ATOM 622 N N . ASP A 1 86 ? -14.918 18.666 -0.877 1.00 42.78 86 ASP A N 1
ATOM 623 C CA . ASP A 1 86 ? -15.213 17.801 0.272 1.00 42.78 86 ASP A CA 1
ATOM 624 C C . ASP A 1 86 ? -14.941 16.288 0.068 1.00 42.78 86 ASP A C 1
ATOM 626 O O . ASP A 1 86 ? -15.252 15.491 0.955 1.00 42.78 86 ASP A O 1
ATOM 630 N N . GLN A 1 87 ? -14.373 15.823 -1.060 1.00 48.06 87 GLN A N 1
ATOM 631 C CA . GLN A 1 87 ? -14.126 14.375 -1.239 1.00 48.06 87 GLN A CA 1
ATOM 632 C C . GLN A 1 87 ? -12.774 13.962 -0.622 1.00 48.06 87 GLN A C 1
ATOM 634 O O . GLN A 1 87 ? -11.744 13.901 -1.293 1.00 48.06 87 GLN A O 1
ATOM 639 N N . VAL A 1 88 ? -12.806 13.698 0.688 1.00 59.00 88 VAL A N 1
ATOM 640 C CA . VAL A 1 88 ? -11.677 13.244 1.531 1.00 59.00 88 VAL A CA 1
ATOM 641 C C . VAL A 1 88 ? -11.385 11.741 1.356 1.00 59.00 88 VAL A C 1
ATOM 643 O O . VAL A 1 88 ? -10.268 11.285 1.601 1.00 59.00 88 VAL A O 1
ATOM 646 N N . ASP A 1 89 ? -12.374 10.975 0.887 1.00 72.75 89 ASP A N 1
ATOM 647 C CA . ASP A 1 89 ? -12.367 9.512 0.935 1.00 72.75 89 ASP A CA 1
ATOM 648 C C . ASP A 1 89 ? -11.899 8.828 -0.367 1.00 72.75 89 ASP A C 1
ATOM 650 O O . ASP A 1 89 ? -12.285 9.247 -1.461 1.00 72.75 89 ASP A O 1
ATOM 654 N N . PRO A 1 90 ? -11.137 7.716 -0.287 1.00 78.44 90 PRO A N 1
ATOM 655 C CA . PRO A 1 90 ? -10.813 6.873 -1.439 1.00 78.44 90 PRO A CA 1
ATOM 656 C C . PRO A 1 90 ? -12.061 6.292 -2.119 1.00 78.44 90 PRO A C 1
ATOM 658 O O . PRO A 1 90 ? -13.038 5.970 -1.448 1.00 78.44 90 PRO A O 1
ATOM 661 N N . ASN A 1 91 ? -11.993 6.007 -3.426 1.00 80.56 91 ASN A N 1
ATOM 662 C CA . ASN A 1 91 ? -13.133 5.467 -4.193 1.00 80.56 91 ASN A CA 1
ATOM 663 C C . ASN A 1 91 ? -13.773 4.222 -3.568 1.00 80.56 91 ASN A C 1
ATOM 665 O O . ASN A 1 91 ? -14.985 4.055 -3.561 1.00 80.56 91 ASN A O 1
ATOM 669 N N . CYS A 1 92 ? -12.957 3.319 -3.023 1.00 84.56 92 CYS A N 1
ATOM 670 C CA . CYS A 1 92 ? -13.481 2.118 -2.380 1.00 84.56 92 CYS A CA 1
ATOM 671 C C . CYS A 1 92 ? -14.294 2.414 -1.109 1.00 84.56 92 CYS A C 1
ATOM 673 O O . CYS A 1 92 ? -15.114 1.583 -0.731 1.00 84.56 92 CYS A O 1
ATOM 675 N N . VAL A 1 93 ? -14.068 3.559 -0.460 1.00 85.69 93 VAL A N 1
ATOM 676 C CA . VAL A 1 93 ? -14.851 4.057 0.676 1.00 85.69 93 VAL A CA 1
ATOM 677 C C . VAL A 1 93 ? -16.104 4.763 0.167 1.00 85.69 93 VAL A C 1
ATOM 679 O O . VAL A 1 93 ? -17.197 4.388 0.584 1.00 85.69 93 VAL A O 1
ATOM 682 N N . SER A 1 94 ? -15.971 5.697 -0.783 1.00 82.31 94 SER A N 1
ATOM 683 C CA . SER A 1 94 ? -17.109 6.460 -1.322 1.00 82.31 94 SER A CA 1
ATOM 684 C C . SER A 1 94 ? -18.155 5.579 -2.009 1.00 82.31 94 SER A C 1
ATOM 686 O O . SER A 1 94 ? -19.352 5.812 -1.874 1.00 82.31 94 SER A O 1
ATOM 688 N N . ASP A 1 95 ? -17.714 4.541 -2.721 1.00 84.94 95 ASP A N 1
ATOM 689 C CA . ASP A 1 95 ? -18.595 3.666 -3.500 1.00 84.94 95 ASP A CA 1
ATOM 690 C C . ASP A 1 95 ? -19.195 2.532 -2.651 1.00 84.94 95 ASP A C 1
ATOM 692 O O . ASP A 1 95 ? -20.028 1.747 -3.123 1.00 84.94 95 ASP A O 1
ATOM 696 N N . CYS A 1 96 ? -18.772 2.394 -1.390 1.00 86.00 96 CYS A N 1
ATOM 697 C CA . CYS A 1 96 ? -19.234 1.320 -0.526 1.00 86.00 96 CYS A CA 1
ATOM 698 C C . CYS A 1 96 ? -20.649 1.601 -0.003 1.00 86.00 96 CYS A C 1
ATOM 700 O O . CYS A 1 96 ? -20.828 2.174 1.065 1.00 86.00 96 CYS A O 1
ATOM 702 N N . VAL A 1 97 ? -21.665 1.091 -0.706 1.00 92.25 97 VAL A N 1
ATOM 703 C CA . VAL A 1 97 ? -23.087 1.210 -0.307 1.00 92.25 97 VAL A CA 1
ATOM 704 C C . VAL A 1 97 ? -23.355 0.692 1.113 1.00 92.25 97 VAL A C 1
ATOM 706 O O . VAL A 1 97 ? -24.256 1.169 1.794 1.00 92.25 97 VAL A O 1
ATOM 709 N N . GLY A 1 98 ? -22.589 -0.308 1.558 1.00 90.94 98 GLY A N 1
ATOM 710 C CA . GLY A 1 98 ? -22.712 -0.888 2.896 1.00 90.94 98 GLY A CA 1
ATOM 711 C C . GLY A 1 98 ? -21.830 -0.235 3.959 1.00 90.94 98 GLY A C 1
ATOM 712 O O . GLY A 1 98 ? -21.778 -0.762 5.066 1.00 90.94 98 GLY A O 1
ATOM 713 N N . GLU A 1 99 ? -21.089 0.825 3.617 1.00 84.19 99 GLU A N 1
ATOM 714 C CA . GLU A 1 99 ? -20.170 1.547 4.512 1.00 84.19 99 GLU A CA 1
ATOM 715 C C . GLU A 1 99 ? -19.160 0.639 5.240 1.00 84.19 99 GLU A C 1
ATOM 717 O O . GLU A 1 99 ? -18.703 0.925 6.347 1.00 84.19 99 GLU A O 1
ATOM 722 N N . ALA A 1 100 ? -18.807 -0.487 4.617 1.00 88.69 100 ALA A N 1
ATOM 723 C CA . ALA A 1 100 ? -17.954 -1.513 5.208 1.00 88.69 100 ALA A CA 1
ATOM 724 C C . ALA A 1 100 ? -16.471 -1.116 5.242 1.00 88.69 100 ALA A C 1
ATOM 726 O O . ALA A 1 100 ? -15.691 -1.710 5.984 1.00 88.69 100 ALA A O 1
ATOM 727 N N . ILE A 1 101 ? -16.074 -0.151 4.412 1.00 87.31 101 ILE A N 1
ATOM 728 C CA . ILE A 1 101 ? -14.701 0.333 4.302 1.00 87.31 101 ILE A CA 1
ATOM 729 C C . ILE A 1 101 ? -14.675 1.764 4.827 1.00 87.31 101 ILE A C 1
ATOM 731 O O . ILE A 1 101 ? -15.514 2.577 4.450 1.00 87.31 101 ILE A O 1
ATOM 735 N N . LYS A 1 102 ? -13.701 2.060 5.686 1.00 84.00 102 LYS A N 1
ATOM 736 C CA . LYS A 1 102 ? -13.416 3.396 6.210 1.00 84.00 102 LYS A CA 1
ATOM 737 C C . LYS A 1 102 ? -11.947 3.714 5.948 1.00 84.00 102 LYS A C 1
ATOM 739 O O . LYS A 1 102 ? -11.108 2.812 6.002 1.00 84.00 102 LYS A O 1
ATOM 744 N N . ALA A 1 103 ? -11.644 4.972 5.660 1.00 82.25 103 ALA A N 1
ATOM 745 C CA . ALA A 1 103 ? -10.282 5.472 5.528 1.00 82.25 103 ALA A CA 1
ATOM 746 C C . ALA A 1 103 ? -10.152 6.772 6.317 1.00 82.25 103 ALA A C 1
ATOM 748 O O . ALA A 1 103 ? -11.114 7.516 6.458 1.00 82.25 103 ALA A O 1
ATOM 749 N N . GLY A 1 104 ? -8.964 7.016 6.854 1.00 80.56 104 GLY A N 1
ATOM 750 C CA . GLY A 1 104 ? -8.687 8.183 7.675 1.00 80.56 104 GLY A CA 1
ATOM 751 C C . GLY A 1 104 ? -7.406 7.995 8.481 1.00 80.56 104 GLY A C 1
ATOM 752 O O . GLY A 1 104 ? -6.728 6.967 8.333 1.00 80.56 104 GLY A O 1
ATOM 753 N N . PRO A 1 105 ? -7.065 8.968 9.337 1.00 80.69 105 PRO A N 1
ATOM 754 C CA . PRO A 1 105 ? -5.960 8.846 10.273 1.00 80.69 105 PRO A CA 1
ATOM 755 C C . PRO A 1 105 ? -6.096 7.578 11.120 1.00 80.69 105 PRO A C 1
ATOM 757 O O . PRO A 1 105 ? -7.161 7.265 11.654 1.00 80.69 105 PRO A O 1
ATOM 760 N N . GLN A 1 106 ? -5.004 6.820 11.238 1.00 80.56 106 GLN A N 1
ATOM 761 C CA . GLN A 1 106 ? -5.031 5.502 11.874 1.00 80.56 106 GLN A CA 1
ATOM 762 C C . GLN A 1 106 ? -5.563 5.554 13.317 1.00 80.56 106 GLN A C 1
ATOM 764 O O . GLN A 1 106 ? -6.283 4.652 13.737 1.00 80.56 106 GLN A O 1
ATOM 769 N N . ASN A 1 107 ? -5.221 6.600 14.069 1.00 80.94 107 ASN A N 1
ATOM 770 C CA . ASN A 1 107 ? -5.681 6.810 15.441 1.00 80.94 107 ASN A CA 1
ATOM 771 C C . ASN A 1 107 ? -7.205 6.971 15.527 1.00 80.94 107 ASN A C 1
ATOM 773 O O . ASN A 1 107 ? -7.820 6.363 16.398 1.00 80.94 107 ASN A O 1
ATOM 777 N N . GLU A 1 108 ? -7.806 7.724 14.608 1.00 82.69 108 GLU A N 1
ATOM 778 C CA . GLU A 1 108 ? -9.247 7.994 14.595 1.00 82.69 108 GLU A CA 1
ATOM 779 C C . GLU A 1 108 ? -10.040 6.732 14.236 1.00 82.69 108 GLU A C 1
ATOM 781 O O . GLU A 1 108 ? -10.988 6.369 14.928 1.00 82.69 108 GLU A O 1
ATOM 786 N N . ILE A 1 109 ? -9.589 5.990 13.219 1.00 83.75 109 ILE A N 1
ATOM 787 C CA . ILE A 1 109 ? -10.250 4.747 12.794 1.00 83.75 109 ILE A CA 1
ATOM 788 C C . ILE A 1 109 ? -10.138 3.652 13.865 1.00 83.75 109 ILE A C 1
ATOM 790 O O . ILE A 1 109 ? -11.083 2.890 14.077 1.00 83.75 109 ILE A O 1
ATOM 794 N N . ILE A 1 110 ? -8.999 3.555 14.562 1.00 85.62 110 ILE A N 1
ATOM 795 C CA . ILE A 1 110 ? -8.839 2.616 15.683 1.00 85.62 110 ILE A CA 1
ATOM 796 C C . ILE A 1 110 ? -9.791 2.979 16.822 1.00 85.62 110 ILE A C 1
ATOM 798 O O . ILE A 1 110 ? -10.419 2.085 17.395 1.00 85.62 110 ILE A O 1
ATOM 802 N N . GLU A 1 111 ? -9.909 4.266 17.147 1.00 88.25 111 GLU A N 1
ATOM 803 C CA . GLU A 1 111 ? -10.812 4.736 18.190 1.00 88.25 111 GLU A CA 1
ATOM 804 C C . GLU A 1 111 ? -12.269 4.408 17.844 1.00 88.25 111 GLU A C 1
ATOM 806 O O . GLU A 1 111 ? -12.925 3.709 18.622 1.00 88.25 111 GLU A O 1
ATOM 811 N N . GLU A 1 112 ? -12.745 4.792 16.657 1.00 86.50 112 GLU A N 1
ATOM 812 C CA . GLU A 1 112 ? -14.103 4.491 16.189 1.00 86.50 112 GLU A CA 1
ATOM 813 C C . GLU A 1 112 ? -14.379 2.981 16.213 1.00 86.50 112 GLU A C 1
ATOM 815 O O . GLU A 1 112 ? -15.381 2.529 16.774 1.00 86.50 112 GLU A O 1
ATOM 820 N N . ALA A 1 113 ? -13.467 2.172 15.665 1.00 86.06 113 ALA A N 1
ATOM 821 C CA . ALA A 1 113 ? -13.616 0.722 15.636 1.00 86.06 113 ALA A CA 1
ATOM 822 C C . ALA A 1 113 ? -13.668 0.122 17.050 1.00 86.06 113 ALA A C 1
ATOM 824 O O . ALA A 1 113 ? -14.474 -0.776 17.308 1.00 86.06 113 ALA A O 1
ATOM 825 N N . SER A 1 114 ? -12.843 0.621 17.975 1.00 86.88 114 SER A N 1
ATOM 826 C CA . SER A 1 114 ? -12.818 0.161 19.367 1.00 86.88 114 SER A CA 1
ATOM 827 C C . SER A 1 114 ? -14.114 0.501 20.108 1.00 86.88 114 SER A C 1
ATOM 829 O O . SER A 1 114 ? -14.681 -0.364 20.779 1.00 86.88 114 SER A O 1
ATOM 831 N N . GLN A 1 115 ? -14.639 1.715 19.923 1.00 87.62 115 GLN A N 1
ATOM 832 C CA . GLN A 1 115 ? -15.897 2.159 20.518 1.00 87.62 115 GLN A CA 1
ATOM 833 C C . GLN A 1 115 ? -17.076 1.387 19.929 1.00 87.62 115 GLN A C 1
ATOM 835 O O . GLN A 1 115 ? -17.904 0.851 20.663 1.00 87.62 115 GLN A O 1
ATOM 840 N N . ALA A 1 116 ? -17.124 1.246 18.605 1.00 83.19 116 ALA A N 1
ATOM 841 C CA . ALA A 1 116 ? -18.181 0.511 17.929 1.00 83.19 116 ALA A CA 1
ATOM 842 C C . ALA A 1 116 ? -18.142 -0.990 18.265 1.00 83.19 116 ALA A C 1
ATOM 844 O O . ALA A 1 116 ? -19.187 -1.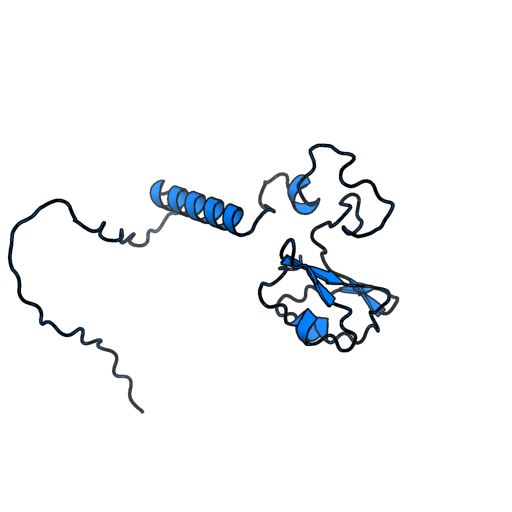646 18.294 1.00 83.19 116 ALA A O 1
ATOM 845 N N . ALA A 1 117 ? -16.963 -1.563 18.523 1.00 82.00 117 ALA A N 1
ATOM 846 C CA . ALA A 1 117 ? -16.850 -2.909 19.070 1.00 82.00 117 ALA A CA 1
ATOM 847 C C . ALA A 1 117 ? -17.401 -2.953 20.502 1.00 82.00 117 ALA A C 1
ATOM 849 O O . ALA A 1 117 ? -18.254 -3.789 20.792 1.00 82.00 117 ALA A O 1
ATOM 850 N N . ALA A 1 118 ? -16.992 -2.022 21.372 1.00 83.50 118 ALA A N 1
ATOM 851 C CA . ALA A 1 118 ? -17.477 -1.925 22.748 1.00 83.50 118 ALA A CA 1
ATOM 852 C C . ALA A 1 118 ? -19.008 -1.790 22.826 1.00 83.5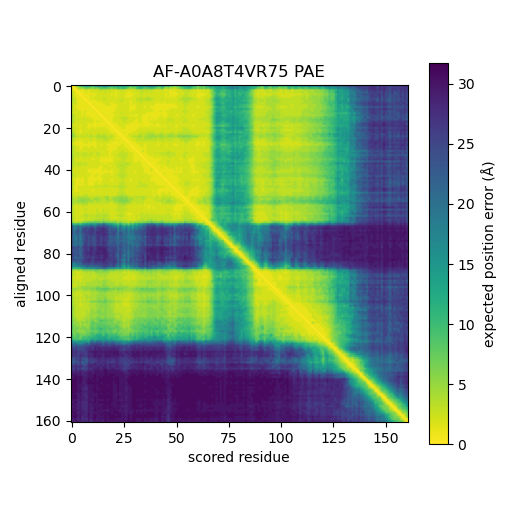0 118 ALA A C 1
ATOM 854 O O . ALA A 1 118 ? -19.639 -2.493 23.609 1.00 83.50 118 ALA A O 1
ATOM 855 N N . GLU A 1 119 ? -19.632 -0.969 21.983 1.00 83.88 119 GLU A N 1
ATOM 856 C CA . GLU A 1 119 ? -21.092 -0.824 21.923 1.00 83.88 119 GLU A CA 1
ATOM 857 C C . GLU A 1 119 ? -21.791 -2.099 21.430 1.00 83.88 119 GLU A C 1
ATOM 859 O O . GLU A 1 119 ? -22.811 -2.511 21.989 1.00 83.88 119 GLU A O 1
ATOM 864 N N . ARG A 1 120 ? -21.225 -2.802 20.438 1.00 76.69 120 ARG A N 1
ATOM 865 C CA . ARG A 1 120 ? -21.730 -4.125 20.018 1.00 76.69 120 ARG A CA 1
ATOM 866 C C . ARG A 1 120 ? -21.632 -5.158 21.142 1.00 76.69 120 ARG A C 1
ATOM 868 O O . ARG A 1 120 ? -22.533 -5.983 21.284 1.00 76.69 120 ARG A O 1
ATOM 875 N N . PHE A 1 121 ? -20.575 -5.094 21.952 1.00 71.62 121 PHE A N 1
ATOM 876 C CA . PHE A 1 121 ? -20.430 -5.936 23.138 1.00 71.62 121 PHE A CA 1
ATOM 877 C C . PHE A 1 121 ? -21.457 -5.580 24.224 1.00 71.62 121 PHE A C 1
ATOM 879 O O . PHE A 1 121 ? -22.109 -6.480 24.748 1.00 71.62 121 PHE A O 1
ATOM 886 N N . LYS A 1 122 ? -21.658 -4.290 24.530 1.00 76.12 122 LYS A N 1
ATOM 887 C CA . LYS A 1 122 ? -22.629 -3.821 25.539 1.00 76.12 122 LYS A CA 1
ATOM 888 C C . LYS A 1 122 ? -24.079 -4.111 25.152 1.00 76.12 122 LYS A C 1
ATOM 890 O O . LYS A 1 122 ? -24.873 -4.511 25.996 1.00 76.12 122 LYS A O 1
ATOM 895 N N . SER A 1 123 ? -24.428 -3.911 23.882 1.00 77.75 123 SER A N 1
ATOM 896 C CA . SER A 1 123 ? -25.800 -4.062 23.373 1.00 77.75 123 SER A CA 1
ATOM 897 C C . SER A 1 123 ? -26.278 -5.515 23.289 1.00 77.75 123 SER A C 1
ATOM 899 O O . SER A 1 123 ? -27.452 -5.753 23.012 1.00 77.75 123 SER A O 1
ATOM 901 N N . GLY A 1 124 ? -25.396 -6.499 23.507 1.00 66.19 124 GLY A N 1
ATOM 902 C CA . GLY A 1 124 ? -25.740 -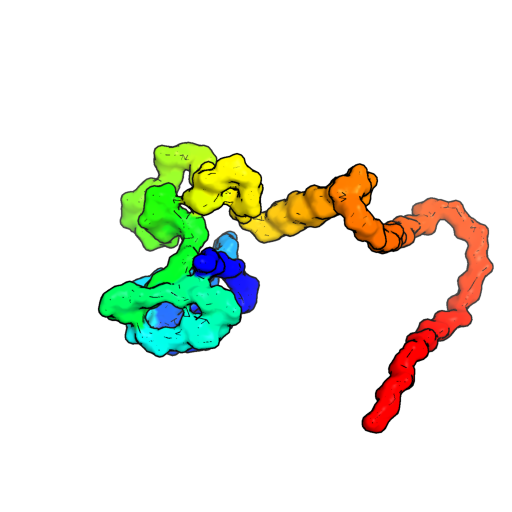7.921 23.421 1.00 66.19 124 GLY A CA 1
ATOM 903 C C . GLY A 1 124 ? -26.050 -8.403 21.998 1.00 66.19 124 GLY A C 1
ATOM 904 O O . GLY A 1 124 ? -26.510 -9.529 21.824 1.00 66.19 124 GLY A O 1
ATOM 905 N N . ALA A 1 125 ? -25.785 -7.577 20.976 1.00 64.75 125 ALA A N 1
ATOM 906 C CA . ALA A 1 125 ? -26.036 -7.896 19.571 1.00 64.75 125 ALA A CA 1
ATOM 907 C C . ALA A 1 125 ? -25.159 -9.051 19.050 1.00 64.75 125 ALA A C 1
ATOM 909 O O . ALA A 1 125 ? -25.506 -9.703 18.066 1.00 64.75 125 ALA A O 1
ATOM 910 N N . VAL A 1 126 ? -24.037 -9.334 19.720 1.00 59.06 126 VAL A N 1
ATOM 911 C CA . VAL A 1 126 ? -23.202 -10.508 19.454 1.00 59.06 126 VAL A CA 1
ATOM 912 C C . VAL A 1 126 ? -23.567 -11.589 20.467 1.00 59.06 126 VAL A C 1
ATOM 914 O O . VAL A 1 126 ? -23.119 -11.571 21.613 1.00 59.06 126 VAL A O 1
ATOM 917 N N . ALA A 1 127 ? -24.419 -12.526 20.053 1.00 53.62 127 ALA A N 1
ATOM 918 C CA . ALA A 1 127 ? -24.745 -13.687 20.867 1.00 53.62 127 ALA A CA 1
ATOM 919 C C . ALA A 1 127 ? -23.457 -14.470 21.187 1.00 53.62 127 ALA A C 1
ATOM 921 O O . ALA A 1 127 ? -22.722 -14.855 20.276 1.00 53.62 127 ALA A O 1
ATOM 922 N N . ASN A 1 128 ? -23.247 -14.732 22.484 1.00 54.09 128 ASN A N 1
ATOM 923 C CA . ASN A 1 128 ? -22.154 -15.482 23.131 1.00 54.09 128 ASN A CA 1
ATOM 924 C C . ASN A 1 128 ? -20.993 -14.607 23.642 1.00 54.09 128 ASN A C 1
ATOM 926 O O . ASN A 1 128 ? -19.989 -14.375 22.971 1.00 54.09 128 ASN A O 1
ATOM 930 N N . GLY A 1 129 ? -21.165 -14.137 24.882 1.00 54.75 129 GLY A N 1
ATOM 931 C CA . GLY A 1 129 ? -20.284 -13.199 25.566 1.00 54.75 129 GLY A CA 1
ATOM 932 C C . GLY A 1 129 ? -18.911 -13.736 25.977 1.00 54.75 129 GLY A C 1
ATOM 933 O O . GLY A 1 129 ? -18.675 -14.935 26.133 1.00 54.75 129 GLY A O 1
ATOM 934 N N . ARG A 1 130 ? -18.009 -12.784 26.218 1.00 55.72 130 ARG A N 1
ATOM 935 C CA . ARG A 1 130 ? -16.773 -12.952 26.986 1.00 55.72 130 ARG A CA 1
ATOM 936 C C . ARG A 1 130 ? -16.697 -11.845 28.036 1.00 55.72 130 ARG A C 1
ATOM 938 O O . ARG A 1 130 ? -17.195 -10.746 27.813 1.00 55.72 130 ARG A O 1
ATOM 945 N N . VAL A 1 131 ? -16.122 -12.188 29.187 1.00 58.69 131 VAL A N 1
ATOM 946 C CA . VAL A 1 131 ? -16.018 -11.352 30.392 1.00 58.69 131 VAL A CA 1
ATOM 947 C C . VAL A 1 131 ? -15.301 -10.038 30.074 1.00 58.69 131 VAL A C 1
ATOM 949 O O . VAL A 1 131 ? -14.154 -10.057 29.633 1.00 58.69 131 VAL A O 1
ATOM 952 N N . ILE A 1 132 ? -15.973 -8.912 30.322 1.00 60.62 132 ILE A N 1
ATOM 953 C CA . ILE A 1 132 ? -15.350 -7.587 30.364 1.00 60.62 132 ILE A CA 1
ATOM 954 C C . ILE A 1 132 ? 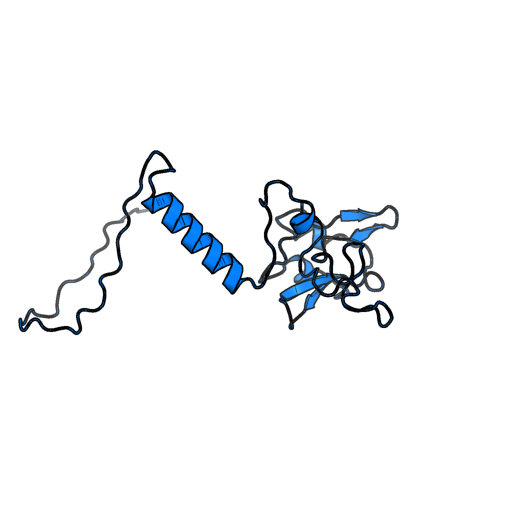-14.770 -7.435 31.773 1.00 60.62 132 ILE A C 1
ATOM 956 O O . ILE A 1 132 ? -15.524 -7.371 32.742 1.00 60.62 132 ILE A O 1
ATOM 960 N N . VAL A 1 133 ? -13.443 -7.426 31.899 1.00 65.56 133 VAL A N 1
ATOM 961 C CA . VAL A 1 133 ? -12.782 -6.981 33.131 1.00 65.56 133 VAL A CA 1
ATOM 962 C C . VAL A 1 133 ? -12.537 -5.492 32.966 1.00 65.56 133 VAL A C 1
ATOM 964 O O . VAL A 1 133 ? -11.681 -5.086 32.181 1.00 65.56 133 VAL A O 1
ATOM 967 N N . GLU A 1 134 ? -13.330 -4.679 33.655 1.00 60.16 134 GLU A N 1
ATOM 968 C CA . GLU A 1 134 ? -13.067 -3.248 33.731 1.00 60.16 134 GLU A CA 1
ATOM 969 C C . GLU A 1 134 ? -11.749 -3.035 34.492 1.00 60.16 134 GLU A C 1
ATOM 971 O O . GLU A 1 134 ? -11.541 -3.668 35.535 1.00 60.16 134 GLU A O 1
ATOM 976 N N . PRO A 1 135 ? -10.828 -2.195 33.988 1.00 55.22 135 PRO A N 1
ATOM 977 C CA . PRO A 1 135 ? -9.656 -1.825 34.762 1.00 55.22 135 PRO A CA 1
ATOM 978 C C . PRO A 1 135 ? -10.131 -1.154 36.051 1.00 55.22 135 PRO A C 1
ATOM 980 O O . PRO A 1 135 ? -11.005 -0.284 36.016 1.00 55.22 135 PRO A O 1
ATOM 983 N N . LEU A 1 136 ? -9.563 -1.570 37.187 1.00 52.44 136 LEU A N 1
ATOM 984 C CA . LEU A 1 136 ? -9.762 -0.876 38.454 1.00 52.44 136 LEU A CA 1
ATOM 985 C C . LEU A 1 136 ? -9.375 0.585 38.231 1.00 52.44 136 LEU A C 1
ATOM 987 O O . LEU A 1 136 ? -8.214 0.889 37.967 1.00 52.44 136 LEU A O 1
ATOM 991 N N . GLN A 1 137 ? -10.363 1.474 38.274 1.00 55.72 137 GLN A N 1
ATOM 992 C CA . GLN A 1 137 ? -10.094 2.901 38.310 1.00 55.72 137 GLN A CA 1
ATOM 993 C C . GLN A 1 137 ? -9.274 3.151 39.573 1.00 55.72 137 GLN A C 1
ATOM 995 O O . GLN A 1 137 ? -9.698 2.734 40.653 1.00 55.72 137 GLN A O 1
ATOM 1000 N N . ASP A 1 138 ? -8.097 3.767 39.426 1.00 44.91 138 ASP A N 1
ATOM 1001 C CA . ASP A 1 138 ? -7.236 4.117 40.553 1.00 44.91 138 ASP A CA 1
ATOM 1002 C C . ASP A 1 138 ? -8.073 4.854 41.595 1.00 44.91 138 ASP A C 1
ATOM 1004 O O . ASP A 1 138 ? -8.501 5.997 41.411 1.00 44.91 138 ASP A O 1
ATOM 1008 N N . SER A 1 139 ? -8.345 4.171 42.702 1.00 47.66 139 SER A N 1
ATOM 1009 C CA . SER A 1 139 ? -9.084 4.717 43.822 1.00 47.66 139 SER A CA 1
ATOM 1010 C C . SER A 1 139 ? -8.170 5.654 44.604 1.00 47.66 139 SER A C 1
ATOM 1012 O O . SER A 1 139 ? -7.828 5.390 45.753 1.00 47.66 139 SER A O 1
ATOM 1014 N N . THR A 1 140 ? -7.806 6.797 44.026 1.00 47.28 140 THR A N 1
ATOM 1015 C CA . THR A 1 140 ? -7.458 7.976 44.827 1.00 47.28 140 THR A CA 1
ATOM 1016 C C . THR A 1 140 ? -8.728 8.757 45.159 1.00 47.28 140 THR A C 1
ATOM 1018 O O . THR A 1 140 ? -8.814 9.966 44.969 1.00 47.28 140 THR A O 1
ATOM 1021 N N . SER A 1 141 ? -9.734 8.054 45.680 1.00 45.78 141 SER A N 1
ATOM 1022 C CA . SER A 1 141 ? -10.772 8.641 46.518 1.00 45.78 141 SER A CA 1
ATOM 1023 C C . SER A 1 141 ? -11.006 7.715 47.711 1.00 45.78 141 SER A C 1
ATOM 1025 O O . SER A 1 141 ? -11.851 6.828 47.678 1.00 45.78 141 SER A O 1
ATOM 1027 N N . ALA A 1 142 ? -10.183 7.937 48.738 1.00 50.00 142 ALA A N 1
ATOM 1028 C CA . ALA A 1 142 ? -10.438 7.669 50.150 1.00 50.00 142 ALA A CA 1
ATOM 1029 C C . ALA A 1 142 ? -11.031 6.299 50.535 1.00 50.00 142 ALA A C 1
ATOM 1031 O O . ALA A 1 142 ? -12.244 6.171 50.664 1.00 50.00 142 ALA A O 1
ATOM 1032 N N . VAL A 1 143 ? -10.164 5.354 50.923 1.00 41.31 143 VAL A N 1
ATOM 1033 C CA . VAL A 1 143 ? -10.425 4.487 52.085 1.00 41.31 143 VAL A CA 1
ATOM 1034 C C . VAL A 1 143 ? -9.113 4.294 52.853 1.00 41.31 143 VAL A C 1
ATOM 1036 O O . VAL A 1 143 ? -8.140 3.759 52.332 1.00 41.31 143 VAL A O 1
ATOM 1039 N N . ASP A 1 144 ? -9.098 4.805 54.081 1.00 44.53 144 ASP A N 1
ATOM 1040 C CA . ASP A 1 144 ? -8.105 4.550 55.124 1.00 44.53 144 ASP A CA 1
ATOM 1041 C C . ASP A 1 144 ? -8.115 3.054 55.486 1.00 44.53 144 ASP A C 1
ATOM 1043 O O . ASP A 1 144 ? -9.173 2.499 55.790 1.00 44.53 144 ASP A O 1
ATOM 1047 N N . GLY A 1 145 ? -6.967 2.380 55.403 1.00 34.28 145 GLY A N 1
ATOM 1048 C CA . GLY A 1 145 ? -6.887 0.950 55.695 1.00 34.28 145 GLY A CA 1
ATOM 1049 C C . GLY A 1 145 ? -5.582 0.306 55.248 1.00 34.28 145 GLY A C 1
ATOM 1050 O O . GLY A 1 145 ? -5.466 -0.197 54.137 1.00 34.28 145 GLY A O 1
ATOM 1051 N N . SER A 1 146 ? -4.603 0.301 56.145 1.00 48.34 146 SER A N 1
ATOM 1052 C CA . SER A 1 146 ? -3.343 -0.438 56.048 1.00 48.34 146 SER A CA 1
ATOM 1053 C C . SER A 1 146 ? -3.524 -1.908 55.643 1.00 48.34 146 SER A C 1
ATOM 1055 O O . SER A 1 146 ? -4.146 -2.659 56.394 1.00 48.34 146 SER A O 1
ATOM 1057 N N . VAL A 1 147 ? -2.884 -2.348 54.556 1.00 41.91 147 VAL A N 1
ATOM 1058 C CA . VAL A 1 147 ? -2.481 -3.752 54.378 1.00 41.91 147 VAL A CA 1
ATOM 1059 C C . VAL A 1 147 ? -1.131 -3.847 53.668 1.00 41.91 147 VAL A C 1
ATOM 1061 O O . VAL A 1 147 ? -0.809 -3.081 52.764 1.00 41.91 147 VAL A O 1
ATOM 1064 N N . ASP A 1 148 ? -0.342 -4.767 54.201 1.00 38.03 148 ASP A N 1
ATOM 1065 C CA . ASP A 1 148 ? 1.103 -4.914 54.120 1.00 38.03 148 ASP A CA 1
ATOM 1066 C C . ASP A 1 148 ? 1.580 -5.417 52.747 1.00 38.03 148 ASP A C 1
ATOM 1068 O O . ASP A 1 148 ? 0.965 -6.287 52.124 1.00 38.03 148 ASP A O 1
ATOM 1072 N N . ALA A 1 149 ? 2.695 -4.869 52.275 1.00 47.72 149 ALA A N 1
ATOM 1073 C CA . ALA A 1 149 ? 3.305 -5.226 51.006 1.00 47.72 149 ALA A CA 1
ATOM 1074 C C . ALA A 1 149 ? 4.098 -6.527 51.162 1.00 47.72 149 ALA A C 1
ATOM 1076 O O . ALA A 1 149 ? 5.254 -6.485 51.555 1.00 47.72 149 ALA A O 1
ATOM 1077 N N . THR A 1 150 ? 3.498 -7.677 50.850 1.00 46.62 150 THR A N 1
ATOM 1078 C CA . THR A 1 150 ? 4.198 -8.887 50.367 1.00 46.62 150 THR A CA 1
ATOM 1079 C C . THR A 1 150 ? 3.182 -9.972 50.007 1.00 46.62 150 THR A C 1
ATOM 1081 O O . THR A 1 150 ? 2.705 -10.716 50.858 1.00 46.62 150 THR A O 1
ATOM 1084 N N . THR A 1 151 ? 2.853 -10.132 48.727 1.00 39.47 151 THR A N 1
ATOM 1085 C CA . THR A 1 151 ? 2.381 -11.434 48.230 1.00 39.47 151 THR A CA 1
ATOM 1086 C C . THR A 1 151 ? 2.858 -11.610 46.798 1.00 39.47 151 THR A C 1
ATOM 1088 O O . THR A 1 151 ? 2.503 -10.853 45.899 1.00 39.47 151 THR A O 1
ATOM 1091 N N . GLU A 1 152 ? 3.739 -12.586 46.625 1.00 42.00 152 GLU A N 1
ATOM 1092 C CA . GLU A 1 152 ? 4.388 -12.944 45.374 1.00 42.00 152 GLU A CA 1
ATOM 1093 C C . GLU A 1 152 ? 3.373 -13.512 44.371 1.00 42.00 152 GLU A C 1
ATOM 1095 O O . GLU A 1 152 ? 2.594 -14.413 44.688 1.00 42.00 152 GLU A O 1
ATOM 1100 N N . VAL A 1 153 ? 3.405 -13.010 43.134 1.00 42.94 153 VAL A N 1
ATOM 1101 C CA . VAL A 1 153 ? 2.674 -13.601 42.009 1.00 42.94 153 VAL A CA 1
ATOM 1102 C C . VAL A 1 153 ? 3.458 -14.822 41.535 1.00 42.94 153 VAL A C 1
ATOM 1104 O O . VAL A 1 153 ? 4.452 -14.700 40.824 1.00 42.94 153 VAL A O 1
ATOM 1107 N N . THR A 1 154 ? 3.010 -16.010 41.929 1.00 42.31 154 THR A N 1
ATOM 1108 C CA . THR A 1 154 ? 3.470 -17.273 41.342 1.00 42.31 154 THR A CA 1
ATOM 1109 C C . THR A 1 154 ? 2.533 -17.649 40.194 1.00 42.31 154 THR A C 1
ATOM 1111 O O . THR A 1 154 ? 1.342 -17.885 40.384 1.00 42.31 154 THR A O 1
ATOM 1114 N N . THR A 1 155 ? 3.050 -17.664 38.965 1.00 51.31 155 THR A N 1
ATOM 1115 C CA . THR A 1 155 ? 2.334 -18.184 37.794 1.00 51.31 155 THR A CA 1
ATOM 1116 C C . THR A 1 155 ? 2.509 -19.705 37.726 1.00 51.31 155 THR A C 1
ATOM 1118 O O . THR A 1 155 ? 3.640 -20.193 37.782 1.00 51.31 155 THR A O 1
ATOM 1121 N N . PRO A 1 156 ? 1.433 -20.500 37.585 1.00 47.44 156 PRO A N 1
ATOM 1122 C CA . PRO A 1 156 ? 1.553 -21.937 37.422 1.00 47.44 156 PRO A CA 1
ATOM 1123 C C . PRO A 1 156 ? 1.544 -22.262 35.927 1.00 47.44 156 PRO A C 1
ATOM 1125 O O . PRO A 1 156 ? 0.486 -22.466 35.341 1.00 47.44 156 PRO A O 1
ATOM 1128 N N . PHE A 1 157 ? 2.711 -22.321 35.288 1.00 43.31 157 PHE A N 1
ATOM 1129 C CA . PHE A 1 157 ? 2.839 -23.101 34.055 1.00 43.31 157 PHE A CA 1
ATOM 1130 C C . PHE A 1 157 ? 4.251 -23.663 33.919 1.00 43.31 157 PHE A C 1
ATOM 1132 O O . PHE A 1 157 ? 5.138 -23.093 33.291 1.00 43.31 157 PHE A O 1
ATOM 1139 N N . ASN A 1 158 ? 4.434 -24.803 34.576 1.00 45.41 158 ASN A N 1
ATOM 1140 C CA . ASN A 1 158 ? 5.526 -25.726 34.337 1.00 45.41 158 ASN A CA 1
ATOM 1141 C C . ASN A 1 158 ? 5.099 -26.617 33.159 1.00 45.41 158 ASN A C 1
ATOM 1143 O O . ASN A 1 158 ? 4.140 -27.377 33.286 1.00 45.41 158 ASN A O 1
ATOM 1147 N N . ALA A 1 159 ? 5.794 -26.523 32.032 1.00 47.78 159 ALA A N 1
ATOM 1148 C CA . ALA A 1 159 ? 5.793 -27.543 30.990 1.00 47.78 159 ALA A CA 1
ATOM 1149 C C . ALA A 1 159 ? 7.265 -27.846 30.698 1.00 47.78 159 ALA A C 1
ATOM 1151 O O . ALA A 1 159 ? 7.977 -27.002 30.159 1.00 47.78 159 ALA A O 1
ATOM 1152 N N . GLY A 1 160 ? 7.718 -28.990 31.209 1.00 45.16 160 GLY A N 1
ATOM 1153 C CA . GLY A 1 160 ? 9.084 -29.475 31.068 1.00 45.16 160 GLY A CA 1
ATOM 1154 C C . GLY A 1 160 ? 9.373 -30.086 29.698 1.00 45.16 160 GLY A C 1
ATOM 1155 O O . GLY A 1 160 ? 8.443 -30.383 28.951 1.00 45.16 160 GLY A O 1
ATOM 1156 N N . ASP A 1 161 ? 10.683 -30.235 29.481 1.00 44.81 161 ASP A N 1
ATOM 1157 C CA . ASP A 1 161 ? 11.437 -31.134 28.588 1.00 44.81 161 ASP A CA 1
ATOM 1158 C C . ASP A 1 161 ? 10.967 -31.346 27.137 1.00 44.81 161 ASP A C 1
ATOM 1160 O O . ASP A 1 161 ? 9.950 -32.034 26.894 1.00 44.81 161 ASP A O 1
#

Radius of gyration: 24.01 Å; Cα contacts (8 Å, |Δi|>4): 150; chains: 1; bounding box: 43×52×75 Å

Foldseek 3Di:
DADPLDPDQQLQVQQPQSQWDQDPVQSFIAGNQVSFPLPCVSCVRDPVSQWDADPVSTTDGDRQQALHPCHDHPDDVPRDDDPPVPCPHHPVCVVPPPNPDDDDRPVVVVVVVVVVVVVCQVVCVDPDHDDDDDPPDPPPPDDDDDDDDDDDDDDDDDDDD

pLDDT: mean 72.68, std 21.56, range [29.72, 97.94]

Secondary structure (DSSP, 8-state):
------SS-HHHHT-TT--EEE-TTT--EEE-SSS-----HHHHH-TT---EE-TT--EE---TTTT-TTT--TT-TTS-S-SSTT--S-HHHHT-TT-----S-HHHHHHHHHHHHHHHHHTT-SSS------------S-------S------------